Protein AF-A0A424K9J6-F1 (afdb_monomer_lite)

Radius of gyration: 23.33 Å; chains: 1; bounding box: 46×44×60 Å

Structure (mmCIF, N/CA/C/O backbone):
data_AF-A0A424K9J6-F1
#
_entry.id   AF-A0A424K9J6-F1
#
loop_
_atom_site.group_PDB
_atom_site.id
_atom_site.type_symbol
_atom_site.label_atom_id
_atom_site.label_alt_id
_atom_site.label_comp_id
_atom_site.label_asym_id
_atom_site.label_entity_id
_atom_site.label_seq_id
_atom_site.pdbx_PDB_ins_code
_atom_site.Cartn_x
_atom_site.Cartn_y
_atom_site.Cartn_z
_atom_site.occupancy
_atom_site.B_iso_or_equiv
_atom_site.auth_seq_id
_atom_site.auth_comp_id
_atom_site.auth_asym_id
_atom_site.auth_atom_id
_atom_site.pdbx_PDB_model_num
ATOM 1 N N . MET A 1 1 ? -1.180 3.919 1.276 1.00 48.91 1 MET A N 1
ATOM 2 C CA . MET A 1 1 ? -0.208 3.853 0.163 1.00 48.91 1 MET A CA 1
ATOM 3 C C . MET A 1 1 ? 0.896 2.887 0.548 1.00 48.91 1 MET A C 1
ATOM 5 O O . MET A 1 1 ? 1.579 3.132 1.533 1.00 48.91 1 MET A O 1
ATOM 9 N N . THR A 1 2 ? 1.008 1.742 -0.121 1.00 67.62 2 THR A N 1
ATOM 10 C CA . THR A 1 2 ? 2.012 0.726 0.228 1.00 67.62 2 THR A CA 1
ATOM 11 C C . THR A 1 2 ? 3.399 1.196 -0.225 1.00 67.62 2 THR A C 1
ATOM 13 O O . THR A 1 2 ? 3.541 1.526 -1.402 1.00 67.62 2 THR A O 1
ATOM 16 N N . PRO A 1 3 ? 4.430 1.203 0.643 1.00 62.25 3 PRO A N 1
ATOM 17 C CA . PRO A 1 3 ? 5.787 1.658 0.295 1.00 62.25 3 PRO A CA 1
ATOM 18 C C . PRO A 1 3 ? 6.369 0.921 -0.921 1.00 62.25 3 PRO A C 1
ATOM 20 O O . PRO A 1 3 ? 7.159 1.475 -1.675 1.00 62.25 3 PRO A O 1
ATOM 23 N N . PHE A 1 4 ? 5.889 -0.297 -1.166 1.00 62.97 4 PHE A N 1
ATOM 24 C CA . PHE A 1 4 ? 6.189 -1.097 -2.348 1.00 62.97 4 PHE A CA 1
ATOM 25 C C . PHE A 1 4 ? 5.847 -0.387 -3.670 1.00 62.97 4 PHE A C 1
ATOM 27 O O . PHE A 1 4 ? 6.670 -0.344 -4.574 1.00 62.97 4 PHE A O 1
ATOM 34 N N . VAL A 1 5 ? 4.679 0.260 -3.757 1.00 72.56 5 VAL A N 1
ATOM 35 C CA . VAL A 1 5 ? 4.230 0.973 -4.971 1.00 72.56 5 VAL A CA 1
ATOM 36 C C . VAL A 1 5 ? 5.146 2.155 -5.282 1.00 72.56 5 VAL A C 1
ATOM 38 O O . VAL A 1 5 ? 5.441 2.420 -6.443 1.00 72.56 5 VAL A O 1
ATOM 41 N N . VAL A 1 6 ? 5.643 2.830 -4.244 1.00 76.19 6 VAL A N 1
ATOM 42 C CA . VAL A 1 6 ? 6.580 3.952 -4.387 1.00 76.19 6 VAL A CA 1
ATOM 43 C C . VAL A 1 6 ? 7.927 3.469 -4.931 1.00 76.19 6 VAL A C 1
ATOM 45 O O . VAL A 1 6 ? 8.483 4.102 -5.824 1.00 76.19 6 VAL A O 1
ATOM 48 N N . LEU A 1 7 ? 8.428 2.330 -4.443 1.00 76.00 7 LEU A N 1
ATOM 49 C CA . LEU A 1 7 ? 9.689 1.747 -4.911 1.00 76.00 7 LEU A CA 1
ATOM 50 C C . LEU A 1 7 ? 9.608 1.286 -6.372 1.00 76.00 7 LEU A C 1
ATOM 52 O O . LEU A 1 7 ? 10.527 1.562 -7.142 1.00 76.00 7 LEU A O 1
ATOM 56 N N . ILE A 1 8 ? 8.500 0.656 -6.774 1.00 70.62 8 ILE A N 1
ATOM 57 C CA . ILE A 1 8 ? 8.275 0.228 -8.165 1.00 70.62 8 ILE A CA 1
ATOM 58 C C . ILE A 1 8 ? 8.185 1.437 -9.092 1.00 70.62 8 ILE A C 1
ATOM 60 O O . ILE A 1 8 ? 8.836 1.464 -10.132 1.00 70.62 8 ILE A O 1
ATOM 64 N N . ALA A 1 9 ? 7.402 2.453 -8.716 1.00 80.38 9 ALA A N 1
ATOM 65 C CA . ALA A 1 9 ? 7.248 3.660 -9.521 1.00 80.38 9 ALA A CA 1
ATOM 66 C C . ALA A 1 9 ? 8.595 4.367 -9.728 1.00 80.38 9 ALA A C 1
ATOM 68 O O . ALA A 1 9 ? 8.907 4.783 -10.842 1.00 80.38 9 ALA A O 1
ATOM 69 N N . LEU A 1 10 ? 9.419 4.442 -8.677 1.00 81.06 10 LEU A N 1
ATOM 70 C CA . LEU A 1 10 ? 10.761 5.012 -8.753 1.00 81.06 10 LEU A CA 1
ATOM 71 C C . LEU A 1 10 ? 11.673 4.190 -9.678 1.00 81.06 10 LEU A C 1
ATOM 73 O O . LEU A 1 10 ? 12.333 4.761 -10.542 1.00 81.06 10 LEU A O 1
ATOM 77 N N . ALA A 1 11 ? 11.689 2.863 -9.532 1.00 71.62 11 ALA A N 1
ATOM 78 C CA . ALA A 1 11 ? 12.496 1.973 -10.366 1.00 71.62 11 ALA A CA 1
ATOM 79 C C . ALA A 1 11 ? 12.059 1.993 -11.844 1.00 71.62 11 ALA A C 1
ATOM 81 O O . ALA A 1 11 ? 12.894 2.043 -12.744 1.00 71.62 11 ALA A O 1
ATOM 82 N N . GLY A 1 12 ? 10.752 2.013 -12.117 1.00 68.69 12 GLY A N 1
ATOM 83 C CA . GLY A 1 12 ? 10.220 2.138 -13.475 1.00 68.69 12 GLY A CA 1
ATOM 84 C C . GLY A 1 12 ? 10.537 3.497 -14.105 1.00 68.69 12 GLY A C 1
ATOM 85 O O . GLY A 1 12 ? 10.890 3.567 -15.287 1.00 68.69 12 GLY A O 1
ATOM 86 N N . ALA A 1 13 ? 10.471 4.572 -13.313 1.00 79.50 13 ALA A N 1
ATOM 87 C CA . ALA A 1 13 ? 10.818 5.916 -13.760 1.00 79.50 13 ALA A CA 1
ATOM 88 C C . ALA A 1 13 ? 12.307 6.037 -14.100 1.00 79.50 13 ALA A C 1
ATOM 90 O O . ALA A 1 13 ? 12.636 6.576 -15.154 1.00 79.50 13 ALA A O 1
ATOM 91 N N . THR A 1 14 ? 13.209 5.503 -13.269 1.00 75.75 14 THR A N 1
ATOM 92 C CA . THR A 1 14 ? 14.650 5.534 -13.558 1.00 75.75 14 THR A CA 1
ATOM 93 C C . THR A 1 14 ? 14.979 4.727 -14.807 1.00 75.75 14 THR A C 1
ATOM 95 O O . THR A 1 14 ? 15.671 5.240 -15.679 1.00 75.75 14 THR A O 1
ATOM 98 N N . VAL A 1 15 ? 14.430 3.519 -14.963 1.00 68.69 15 VAL A N 1
ATOM 99 C CA . VAL A 1 15 ? 14.654 2.691 -16.161 1.00 68.69 15 VAL A CA 1
ATOM 100 C C . VAL A 1 15 ? 14.141 3.370 -17.435 1.00 68.69 15 VAL A C 1
ATOM 102 O O . VAL A 1 15 ? 14.838 3.361 -18.452 1.00 68.69 15 VAL A O 1
ATOM 105 N N . SER A 1 16 ? 12.962 4.001 -17.377 1.00 66.06 16 SER A N 1
ATOM 106 C CA . SER A 1 16 ? 12.411 4.770 -18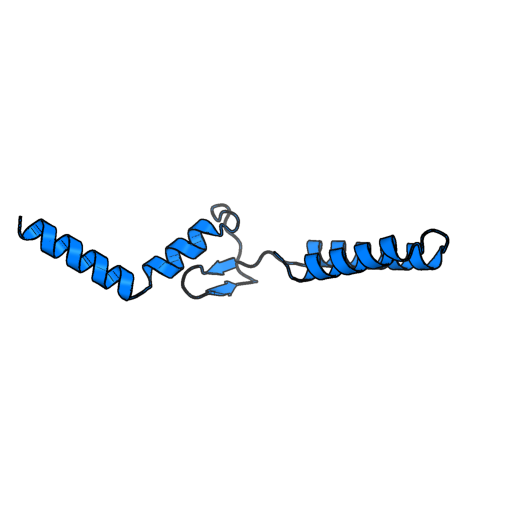.504 1.00 66.06 16 SER A CA 1
ATOM 107 C C . SER A 1 16 ? 13.276 5.987 -18.838 1.00 66.06 16 SER A C 1
ATOM 109 O O . SER A 1 16 ? 13.554 6.245 -20.007 1.00 66.06 16 SER A O 1
ATOM 111 N N . LEU A 1 17 ? 13.740 6.712 -17.815 1.00 73.50 17 LEU A N 1
ATOM 112 C CA . LEU A 1 17 ? 14.571 7.908 -17.965 1.00 73.50 17 LEU A CA 1
ATOM 113 C C . LEU A 1 17 ? 15.968 7.586 -18.514 1.00 73.50 17 LEU A C 1
ATOM 115 O O . LEU A 1 17 ? 16.503 8.340 -19.320 1.00 73.50 17 LEU A O 1
ATOM 119 N N . LEU A 1 18 ? 16.544 6.454 -18.106 1.00 72.50 18 LEU A N 1
ATOM 120 C CA . LEU A 1 18 ? 17.847 5.968 -18.567 1.00 72.50 18 LEU A CA 1
ATOM 121 C C . LEU A 1 18 ? 17.811 5.393 -19.995 1.00 72.50 18 LEU A C 1
ATOM 123 O O . LEU A 1 18 ? 18.857 5.019 -20.517 1.00 72.50 18 LEU A O 1
ATOM 127 N N . GLY A 1 19 ? 16.643 5.333 -20.647 1.00 64.50 19 GLY A N 1
ATOM 128 C CA . GLY A 1 19 ? 16.545 5.009 -22.073 1.00 64.50 19 GLY A CA 1
ATOM 129 C C . GLY A 1 19 ? 17.003 3.593 -22.427 1.00 64.50 19 GLY A C 1
ATOM 130 O O . GLY A 1 19 ? 17.370 3.322 -23.570 1.00 64.50 19 GLY A O 1
ATOM 131 N N . PHE A 1 20 ? 16.964 2.662 -21.473 1.00 60.25 20 PHE A N 1
ATOM 132 C CA . PHE A 1 20 ? 17.407 1.276 -21.651 1.00 60.25 20 PHE A CA 1
ATOM 133 C C . PHE A 1 20 ? 16.406 0.403 -22.449 1.00 60.25 20 PHE A C 1
ATOM 135 O O . PHE A 1 20 ? 16.279 -0.801 -22.235 1.00 60.25 20 PHE A O 1
ATOM 142 N N . VAL A 1 21 ? 15.695 1.007 -23.403 1.00 55.59 21 VAL A N 1
ATOM 143 C CA . VAL A 1 21 ? 14.618 0.395 -24.200 1.00 55.59 21 VAL A CA 1
ATOM 144 C C . VAL A 1 21 ? 15.126 -0.618 -25.235 1.00 55.59 21 VAL A C 1
ATOM 146 O O . VAL A 1 21 ? 14.406 -1.550 -25.575 1.00 55.59 21 VAL A O 1
ATOM 149 N N . ASN A 1 22 ? 16.374 -0.499 -25.696 1.00 62.50 22 ASN A N 1
ATOM 150 C CA . ASN A 1 22 ? 16.920 -1.354 -26.766 1.00 62.50 22 ASN A CA 1
ATOM 151 C C . ASN A 1 22 ? 17.650 -2.610 -26.273 1.00 62.50 22 ASN A C 1
ATOM 153 O O . ASN A 1 22 ? 18.269 -3.326 -27.055 1.00 62.50 22 ASN A O 1
ATOM 157 N N . SER A 1 23 ? 17.604 -2.879 -24.973 1.00 65.00 23 SER A N 1
ATOM 158 C CA . SER A 1 23 ? 18.274 -4.019 -24.369 1.00 65.00 23 SER A CA 1
ATOM 159 C C . SER A 1 23 ? 17.232 -5.040 -23.933 1.00 65.00 23 SER A C 1
ATOM 161 O O . SER A 1 23 ? 16.508 -4.834 -22.956 1.00 65.00 23 SER A O 1
ATOM 163 N N . SER A 1 24 ? 17.188 -6.177 -24.631 1.00 71.50 24 SER A N 1
ATOM 164 C CA . SER A 1 24 ? 16.333 -7.323 -24.285 1.00 71.50 24 SER A CA 1
ATOM 165 C C . SER A 1 24 ? 16.533 -7.783 -22.834 1.00 71.50 24 SER A C 1
ATOM 167 O O . SER A 1 24 ? 15.631 -8.357 -22.229 1.00 71.50 24 SER A O 1
ATOM 169 N N . TRP A 1 25 ? 17.698 -7.482 -22.250 1.00 74.31 25 TRP A N 1
ATOM 170 C CA . TRP A 1 25 ? 18.016 -7.749 -20.852 1.00 74.31 25 TRP A CA 1
ATOM 171 C C . TRP A 1 25 ? 17.225 -6.867 -19.874 1.00 74.31 25 TRP A C 1
ATOM 173 O O . TRP A 1 25 ? 16.703 -7.373 -18.881 1.00 74.31 25 TRP A O 1
ATOM 183 N N . ILE A 1 26 ? 17.082 -5.563 -20.149 1.00 71.31 26 ILE A N 1
ATOM 184 C CA . ILE A 1 26 ? 16.299 -4.660 -19.284 1.00 71.31 26 ILE A CA 1
ATOM 185 C C . ILE A 1 26 ? 14.810 -4.979 -19.372 1.00 71.31 26 ILE A C 1
ATOM 187 O O . ILE A 1 26 ? 14.131 -4.984 -18.347 1.00 71.31 26 ILE A O 1
ATOM 191 N N . LEU A 1 27 ? 14.318 -5.308 -20.566 1.00 72.38 27 LEU A N 1
ATOM 192 C CA . LEU A 1 27 ? 12.958 -5.819 -20.742 1.00 72.38 27 LEU A CA 1
ATOM 193 C C . LEU A 1 27 ? 12.720 -7.068 -19.881 1.00 72.38 27 LEU A C 1
ATOM 195 O O . LEU A 1 27 ? 11.714 -7.140 -19.179 1.00 72.38 27 LEU A O 1
ATOM 199 N N . GLY A 1 28 ? 13.674 -8.004 -19.862 1.00 80.00 28 GLY A N 1
ATOM 200 C CA . GLY A 1 28 ? 13.626 -9.176 -18.987 1.00 80.00 28 GLY A CA 1
ATOM 201 C C . GLY A 1 28 ? 13.544 -8.815 -17.500 1.00 80.00 28 GLY A C 1
ATOM 202 O O . GLY A 1 28 ? 12.684 -9.335 -16.792 1.00 80.00 28 GLY A O 1
ATOM 203 N N . LEU A 1 29 ? 14.379 -7.885 -17.028 1.00 79.94 29 LEU A N 1
ATOM 204 C CA . LEU A 1 29 ? 14.352 -7.429 -15.633 1.00 79.94 29 LEU A CA 1
ATOM 205 C C . LEU A 1 29 ? 13.034 -6.737 -15.259 1.00 79.94 29 LEU A C 1
ATOM 207 O O . LEU A 1 29 ? 12.492 -7.016 -14.192 1.00 79.94 29 LEU A O 1
ATOM 211 N N . LEU A 1 30 ? 12.485 -5.888 -16.133 1.00 75.56 30 LEU A N 1
ATOM 212 C CA . LEU A 1 30 ? 11.188 -5.237 -15.916 1.00 75.56 30 LEU A CA 1
ATOM 213 C C . LEU A 1 30 ? 10.047 -6.251 -15.805 1.00 75.56 30 LEU A C 1
ATOM 215 O O . LEU A 1 30 ? 9.197 -6.122 -14.927 1.00 75.56 30 LEU A O 1
ATOM 219 N N . VAL A 1 31 ? 10.041 -7.279 -16.658 1.00 82.25 31 VAL A N 1
ATOM 220 C CA . VAL A 1 31 ? 9.041 -8.356 -16.597 1.00 82.25 31 VAL A CA 1
ATOM 221 C C . VAL A 1 31 ? 9.159 -9.137 -15.289 1.00 82.25 31 VAL A C 1
ATOM 223 O O . VAL A 1 31 ? 8.144 -9.427 -14.663 1.00 82.25 31 VAL A O 1
ATOM 226 N N . VAL A 1 32 ? 10.379 -9.441 -14.836 1.00 84.00 32 VAL A N 1
ATOM 227 C CA . VAL A 1 32 ? 10.597 -10.116 -13.547 1.00 84.00 32 VAL A CA 1
ATOM 228 C C . VAL A 1 32 ? 10.074 -9.270 -12.385 1.00 84.00 32 VAL A C 1
ATOM 230 O O . VAL A 1 32 ? 9.365 -9.800 -11.532 1.00 84.00 32 VAL A O 1
ATOM 233 N N . VAL A 1 33 ? 10.361 -7.965 -12.365 1.00 81.88 33 VAL A N 1
ATOM 234 C CA . VAL A 1 33 ? 9.839 -7.045 -11.339 1.00 81.88 33 VAL A CA 1
ATOM 235 C C . VAL A 1 33 ? 8.310 -7.013 -11.363 1.00 81.88 33 VAL A C 1
ATOM 237 O O . VAL A 1 33 ? 7.689 -7.205 -10.324 1.00 81.88 33 VAL A O 1
ATOM 240 N N . LEU A 1 34 ? 7.697 -6.899 -12.544 1.00 79.19 34 LEU A N 1
ATOM 241 C CA . LEU A 1 34 ? 6.240 -6.918 -12.689 1.00 79.19 34 LEU A CA 1
ATOM 242 C C . LEU A 1 34 ? 5.619 -8.219 -12.155 1.00 79.19 34 LEU A C 1
ATOM 244 O O . LEU A 1 34 ? 4.589 -8.187 -11.483 1.00 79.19 34 LEU A O 1
ATOM 248 N N . ILE A 1 35 ? 6.238 -9.369 -12.433 1.00 80.38 35 ILE A N 1
ATOM 249 C CA . ILE A 1 35 ? 5.783 -10.663 -11.904 1.00 80.38 35 ILE A CA 1
ATOM 250 C C . ILE A 1 35 ? 5.882 -10.682 -10.377 1.00 80.38 35 ILE A C 1
ATOM 252 O O . ILE A 1 35 ? 4.959 -11.158 -9.716 1.00 80.38 35 ILE A O 1
ATOM 256 N N . ILE A 1 36 ? 6.971 -10.155 -9.810 1.00 82.69 36 ILE A N 1
ATOM 257 C CA . ILE A 1 36 ? 7.137 -10.035 -8.358 1.00 82.69 36 ILE A CA 1
ATOM 258 C C . ILE A 1 36 ? 6.039 -9.144 -7.773 1.00 82.69 36 ILE A C 1
ATOM 260 O O . ILE A 1 36 ? 5.440 -9.523 -6.771 1.00 82.69 36 ILE A O 1
ATOM 264 N N . ASP A 1 37 ? 5.714 -8.022 -8.412 1.00 74.69 37 ASP A N 1
ATOM 265 C CA . ASP A 1 37 ? 4.679 -7.097 -7.943 1.00 74.69 37 ASP A CA 1
ATOM 266 C C . ASP A 1 37 ? 3.291 -7.730 -7.951 1.00 74.69 37 ASP A C 1
ATOM 268 O O . ASP A 1 37 ? 2.560 -7.650 -6.961 1.00 74.69 37 ASP A O 1
ATOM 272 N N . ILE A 1 38 ? 2.942 -8.427 -9.037 1.00 74.44 38 ILE A N 1
ATOM 273 C CA . ILE A 1 38 ? 1.702 -9.207 -9.124 1.00 74.44 38 ILE A CA 1
ATOM 274 C C . ILE A 1 38 ? 1.694 -10.289 -8.043 1.00 74.44 38 ILE A C 1
ATOM 276 O O . ILE A 1 38 ? 0.687 -10.470 -7.361 1.00 74.44 38 ILE A O 1
ATOM 280 N N . GLY A 1 39 ? 2.821 -10.973 -7.841 1.00 77.62 39 GLY A N 1
ATOM 281 C CA . GLY A 1 39 ? 2.991 -11.947 -6.772 1.00 77.62 39 GLY A CA 1
ATOM 282 C C . GLY A 1 39 ? 2.698 -11.328 -5.409 1.00 77.62 39 GLY A C 1
ATOM 283 O O . GLY A 1 39 ? 1.830 -11.811 -4.689 1.00 77.62 39 GLY A O 1
ATOM 284 N N . VAL A 1 40 ? 3.346 -10.218 -5.066 1.00 79.81 40 VAL A N 1
ATOM 285 C CA . VAL A 1 40 ? 3.118 -9.509 -3.803 1.00 79.81 40 VAL A CA 1
ATOM 286 C C . VAL A 1 40 ? 1.657 -9.093 -3.663 1.00 79.81 40 VAL A C 1
ATOM 288 O O . VAL A 1 40 ? 1.097 -9.293 -2.593 1.00 79.81 40 VAL A O 1
ATOM 291 N N . LEU A 1 41 ? 1.010 -8.585 -4.714 1.00 70.44 41 LEU A N 1
ATOM 292 C CA . LEU A 1 41 ? -0.407 -8.205 -4.675 1.00 70.44 41 LEU A CA 1
ATOM 293 C C . LEU A 1 41 ? -1.331 -9.401 -4.417 1.00 70.44 41 LEU A C 1
ATOM 295 O O . LEU A 1 41 ? -2.271 -9.290 -3.634 1.00 70.44 41 LEU A O 1
ATOM 299 N N . VAL A 1 42 ? -1.053 -10.549 -5.035 1.00 71.44 42 VAL A N 1
ATOM 300 C CA . VAL A 1 42 ? -1.847 -11.774 -4.863 1.00 71.44 42 VAL A CA 1
ATOM 301 C C . VAL A 1 42 ? -1.580 -12.431 -3.502 1.00 71.44 42 VAL A C 1
ATOM 303 O O . VAL A 1 42 ? -2.497 -12.963 -2.877 1.00 71.44 42 VAL A O 1
ATOM 306 N N . PHE A 1 43 ? -0.342 -12.376 -3.007 1.00 72.50 43 PHE A N 1
ATOM 307 C CA . PHE A 1 43 ? 0.057 -12.958 -1.722 1.00 72.50 43 PHE A CA 1
ATOM 308 C C . PHE A 1 43 ? -0.156 -12.024 -0.525 1.00 72.50 43 PHE A C 1
ATOM 310 O O . PHE A 1 43 ? -0.158 -12.494 0.619 1.00 72.50 43 PHE A O 1
ATOM 317 N N . ALA A 1 44 ? -0.361 -10.724 -0.750 1.00 67.88 44 ALA A N 1
ATOM 318 C CA . ALA A 1 44 ? -0.714 -9.754 0.277 1.00 67.88 44 ALA A CA 1
ATOM 319 C C . ALA A 1 44 ? -2.129 -10.043 0.790 1.00 67.88 44 ALA A C 1
ATOM 321 O O . ALA A 1 44 ? -3.116 -9.432 0.389 1.00 67.88 44 ALA A O 1
ATOM 322 N N . LYS A 1 45 ? -2.219 -11.000 1.716 1.00 61.56 45 LYS A N 1
ATOM 323 C CA . LYS A 1 45 ? -3.448 -11.321 2.437 1.00 61.56 45 LYS A CA 1
ATOM 324 C C . LYS A 1 45 ? -4.007 -10.058 3.083 1.00 61.56 45 LYS A C 1
ATOM 326 O O . LYS A 1 45 ? -3.301 -9.364 3.820 1.00 61.56 45 LYS A O 1
ATOM 331 N N . THR A 1 46 ? -5.286 -9.804 2.837 1.00 66.00 46 THR A N 1
ATOM 332 C CA . THR A 1 46 ? -6.076 -8.758 3.484 1.00 66.00 46 THR A CA 1
ATOM 333 C C . THR A 1 46 ? -6.000 -8.947 4.997 1.00 66.00 46 THR A C 1
ATOM 335 O O . THR A 1 46 ? -6.445 -9.965 5.525 1.00 66.00 46 THR A O 1
ATOM 338 N N . ARG A 1 47 ? -5.393 -7.986 5.703 1.00 70.19 47 ARG A N 1
ATOM 339 C CA . ARG A 1 47 ? -5.310 -7.991 7.170 1.00 70.19 47 ARG A CA 1
ATOM 340 C C . ARG A 1 47 ? -6.364 -7.053 7.735 1.00 70.19 47 ARG A C 1
ATOM 342 O O . ARG A 1 47 ? -6.545 -5.948 7.230 1.00 70.19 47 ARG A O 1
ATOM 349 N N . LEU A 1 48 ? -7.036 -7.489 8.790 1.00 72.12 48 LEU A N 1
ATOM 350 C CA . LEU A 1 48 ? -7.947 -6.652 9.563 1.00 72.12 48 LEU A CA 1
ATOM 351 C C . LEU A 1 48 ? -7.110 -5.812 10.527 1.00 72.12 48 LEU A C 1
ATOM 353 O O . LEU A 1 48 ? -6.290 -6.361 11.258 1.00 72.12 48 LEU A O 1
ATOM 357 N N . VAL A 1 49 ? -7.303 -4.496 10.533 1.00 75.81 49 VAL A N 1
ATOM 358 C CA . VAL A 1 49 ? -6.649 -3.594 11.490 1.00 75.81 49 VAL A CA 1
ATOM 359 C C . VAL A 1 49 ? -7.722 -2.981 12.377 1.00 75.81 49 VAL A C 1
ATOM 3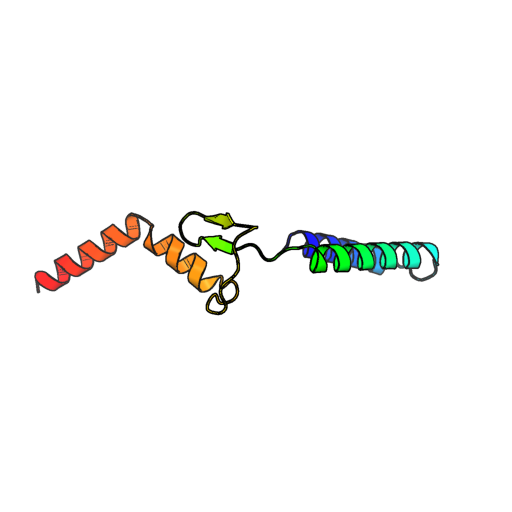61 O O . VAL A 1 49 ? -8.729 -2.483 11.875 1.00 75.81 49 VAL A O 1
ATOM 364 N N . CYS A 1 50 ? -7.532 -3.027 13.693 1.00 77.06 50 CYS A N 1
ATOM 365 C CA . CYS A 1 50 ? -8.401 -2.321 14.624 1.00 77.06 50 CYS A CA 1
ATOM 366 C C . CYS A 1 50 ? -8.102 -0.818 14.572 1.00 77.06 50 CYS A C 1
ATOM 368 O O . CYS A 1 50 ? -6.977 -0.411 14.854 1.00 77.06 50 CYS A O 1
ATOM 370 N N . TYR A 1 51 ? -9.104 0.011 14.264 1.00 75.19 51 TYR A N 1
ATOM 371 C CA . TYR A 1 51 ? -8.943 1.472 14.200 1.00 75.19 51 TYR A CA 1
ATOM 372 C C . TYR A 1 51 ? -8.573 2.112 15.540 1.00 75.19 51 TYR A C 1
ATOM 374 O O . TYR A 1 51 ? -7.937 3.156 15.560 1.00 75.19 51 TYR A O 1
ATOM 382 N N . ARG A 1 52 ? -8.957 1.476 16.652 1.00 69.12 52 ARG A N 1
ATOM 383 C CA . ARG A 1 52 ? -8.764 2.015 17.998 1.00 69.12 52 ARG A CA 1
ATOM 384 C C . ARG A 1 52 ? -7.355 1.779 18.534 1.00 69.12 52 ARG A C 1
ATOM 386 O O . ARG A 1 52 ? -6.657 2.707 18.907 1.00 69.12 52 ARG A O 1
ATOM 393 N N . CYS A 1 53 ? -6.932 0.519 18.579 1.00 75.56 53 CYS A N 1
ATOM 394 C CA . CYS A 1 53 ? -5.652 0.136 19.180 1.00 75.56 53 CYS A CA 1
ATOM 395 C C . CYS A 1 53 ? -4.555 -0.183 18.156 1.00 75.56 53 CYS A C 1
ATOM 397 O O . CYS A 1 53 ? -3.434 -0.497 18.548 1.00 75.56 53 CYS A O 1
ATOM 399 N N . GLY A 1 54 ? -4.861 -0.157 16.856 1.00 73.56 54 GLY A N 1
ATOM 400 C CA . GLY A 1 54 ? -3.897 -0.448 15.793 1.00 73.56 54 GLY A CA 1
ATOM 401 C C . GLY A 1 54 ? -3.494 -1.922 15.677 1.00 73.56 54 GLY A C 1
ATOM 402 O O . GLY A 1 54 ? -2.587 -2.247 14.913 1.00 73.56 54 GLY A O 1
ATOM 403 N N . SER A 1 55 ? -4.141 -2.835 16.410 1.00 77.94 55 S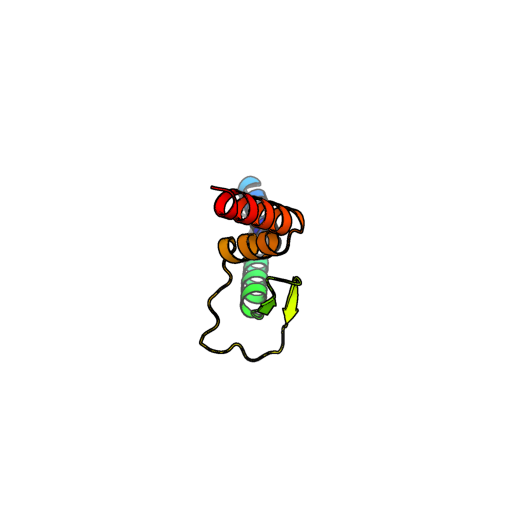ER A N 1
ATOM 404 C CA . SER A 1 55 ? -3.822 -4.262 16.339 1.00 77.94 55 SER A CA 1
ATOM 405 C C . SER A 1 55 ? -4.143 -4.841 14.957 1.00 77.94 55 SER A C 1
ATOM 407 O O . SER A 1 55 ? -5.183 -4.549 14.365 1.00 77.94 55 SER A O 1
ATOM 409 N N . VAL A 1 56 ? -3.235 -5.675 14.440 1.00 78.56 56 VAL A N 1
ATOM 410 C CA . VAL A 1 56 ? -3.331 -6.277 13.103 1.00 78.56 56 VAL A CA 1
ATOM 411 C C . VAL A 1 56 ? -3.645 -7.766 13.226 1.00 78.56 56 VAL A C 1
ATOM 413 O O . VAL A 1 56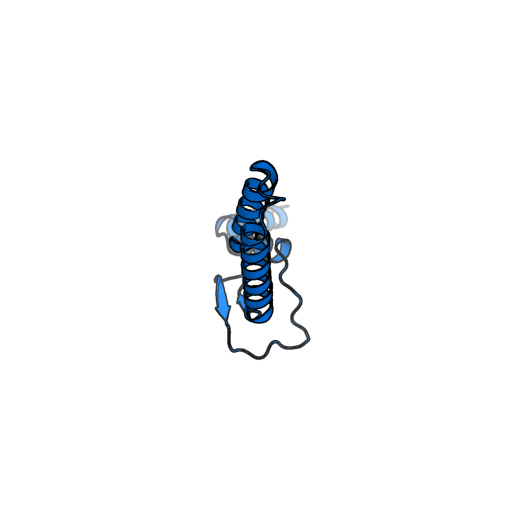 ? -2.870 -8.534 13.794 1.00 78.56 56 VAL A O 1
ATOM 416 N N . TYR A 1 57 ? -4.753 -8.192 12.630 1.00 74.69 57 TYR A N 1
ATOM 417 C CA . TYR A 1 57 ? -5.233 -9.567 12.623 1.00 74.69 57 TYR A CA 1
ATOM 418 C C . TYR A 1 57 ? -5.166 -10.150 11.207 1.00 74.69 57 TYR A C 1
ATOM 420 O O . TYR A 1 57 ? -5.825 -9.672 10.284 1.00 74.69 57 TYR A O 1
ATOM 428 N N . GLY A 1 58 ? -4.351 -11.192 11.025 1.00 69.31 58 GLY A N 1
ATOM 429 C CA . GLY A 1 58 ? -4.110 -11.811 9.712 1.00 69.31 58 GLY A CA 1
ATOM 430 C C . GLY A 1 58 ? -4.814 -13.147 9.462 1.00 69.31 58 GLY A C 1
ATOM 431 O O . GLY A 1 58 ? -4.727 -13.661 8.354 1.00 69.31 58 GLY A O 1
ATOM 432 N N . ASN A 1 59 ? -5.462 -13.733 10.474 1.00 66.44 59 ASN A N 1
ATOM 433 C CA . ASN A 1 59 ? -5.979 -15.109 10.415 1.00 66.44 59 ASN A CA 1
ATOM 434 C C . ASN A 1 59 ? -7.439 -15.229 10.881 1.00 66.44 59 ASN A C 1
ATOM 436 O O . ASN A 1 59 ? -7.899 -16.315 11.218 1.00 66.44 59 ASN A O 1
ATOM 440 N N . LEU A 1 60 ? -8.156 -14.103 10.946 1.00 68.19 60 LEU A N 1
ATOM 441 C CA . LEU A 1 60 ? -9.571 -14.098 11.296 1.00 68.19 60 LEU A CA 1
ATOM 442 C C . LEU A 1 60 ? -10.421 -14.155 10.019 1.00 68.19 60 LEU A C 1
ATOM 444 O O . LEU A 1 60 ? -10.106 -13.453 9.054 1.00 68.19 60 LEU A O 1
ATOM 448 N N . PRO A 1 61 ? -11.499 -14.960 9.997 1.00 64.69 61 PRO A N 1
ATOM 449 C CA . PRO A 1 61 ? -12.440 -14.959 8.889 1.00 64.69 61 PRO A CA 1
ATOM 450 C C . PRO A 1 61 ? -13.073 -13.569 8.764 1.00 64.69 61 PRO A C 1
ATOM 452 O O . PRO A 1 61 ? -13.742 -13.087 9.678 1.00 64.69 61 PRO A O 1
ATOM 455 N N . ILE A 1 62 ? -12.837 -12.908 7.629 1.00 66.38 62 ILE A N 1
ATOM 456 C CA . ILE A 1 62 ? -13.415 -11.595 7.333 1.00 66.38 62 ILE A CA 1
ATOM 457 C C . ILE A 1 62 ? -14.908 -11.795 7.081 1.00 66.38 62 ILE A C 1
ATOM 459 O O . ILE A 1 62 ? -15.319 -12.346 6.058 1.00 66.38 62 ILE A O 1
ATOM 463 N N . ALA A 1 63 ? -15.732 -11.367 8.033 1.00 71.31 63 ALA A N 1
ATOM 464 C CA . ALA A 1 63 ? -17.173 -11.411 7.874 1.00 71.31 63 ALA A CA 1
ATOM 46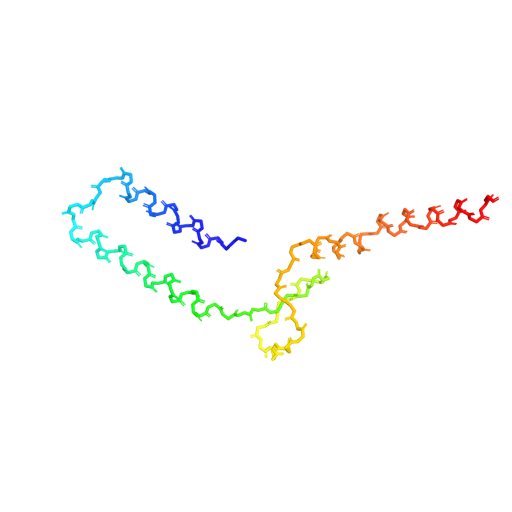5 C C . ALA A 1 63 ? -17.635 -10.432 6.781 1.00 71.31 63 ALA A C 1
ATOM 467 O O . ALA A 1 63 ? -17.089 -9.341 6.626 1.00 71.31 63 ALA A O 1
ATOM 468 N N . ARG A 1 64 ? -18.683 -10.807 6.036 1.00 70.75 64 ARG A N 1
ATOM 469 C CA . ARG A 1 64 ? -19.153 -10.098 4.826 1.00 70.75 64 ARG A CA 1
ATOM 470 C C . ARG A 1 64 ? -19.658 -8.666 5.078 1.00 70.75 64 ARG A C 1
ATOM 472 O O . ARG A 1 64 ? -19.856 -7.916 4.131 1.00 70.75 64 ARG A O 1
ATOM 479 N N . TYR A 1 65 ? -19.887 -8.302 6.338 1.00 76.00 65 TYR A N 1
ATOM 480 C CA . TYR A 1 65 ? -20.295 -6.959 6.753 1.00 76.00 65 TYR A CA 1
ATOM 481 C C . TYR A 1 65 ? -19.111 -6.015 7.021 1.00 76.00 65 TYR A C 1
ATOM 483 O O . TYR A 1 65 ? -19.327 -4.816 7.195 1.00 76.00 65 TYR A O 1
ATOM 491 N N . HIS A 1 66 ? -17.867 -6.509 7.052 1.00 68.88 66 HIS A N 1
ATOM 492 C CA . HIS A 1 66 ? -16.703 -5.632 7.136 1.00 68.88 66 HIS A CA 1
ATOM 493 C C . HIS A 1 66 ? -16.477 -4.936 5.795 1.00 68.88 66 HIS A C 1
ATOM 495 O O . HIS A 1 66 ? -16.229 -5.571 4.771 1.00 68.88 66 HIS A O 1
ATOM 501 N N . ARG A 1 67 ? -16.584 -3.605 5.812 1.00 69.00 67 ARG A N 1
ATOM 502 C CA . ARG A 1 67 ? -16.243 -2.758 4.669 1.00 69.00 67 ARG A CA 1
ATOM 503 C C . ARG A 1 67 ? -14.727 -2.645 4.526 1.00 69.00 67 ARG A C 1
ATOM 505 O O . ARG A 1 67 ? -13.986 -2.878 5.480 1.00 69.00 67 ARG A O 1
ATOM 512 N N . GLY A 1 68 ? -14.289 -2.294 3.317 1.00 72.25 68 GLY A N 1
ATOM 513 C CA . GLY A 1 68 ? -12.891 -1.973 3.047 1.00 72.25 68 GLY A CA 1
ATOM 514 C C . GLY A 1 68 ? -12.370 -0.870 3.971 1.00 72.25 68 GLY A C 1
ATOM 515 O O . GLY A 1 68 ? -13.142 -0.145 4.598 1.00 72.25 68 GLY A O 1
ATOM 516 N N . TRP A 1 69 ? -11.048 -0.773 4.063 1.00 75.50 69 TRP A N 1
ATOM 517 C CA . TRP A 1 69 ? -10.388 0.234 4.887 1.00 75.50 69 TRP A CA 1
ATOM 518 C C . TRP A 1 69 ? -10.791 1.656 4.466 1.00 75.50 69 TRP A C 1
ATOM 520 O O . TRP A 1 69 ? -10.762 1.976 3.277 1.00 75.50 69 TRP A O 1
ATOM 530 N N . ASP A 1 70 ? -11.140 2.495 5.444 1.00 79.38 70 ASP A N 1
ATOM 531 C CA . ASP A 1 70 ? -11.525 3.894 5.250 1.00 79.38 70 ASP A CA 1
ATOM 532 C C . ASP A 1 70 ? -10.675 4.790 6.158 1.00 79.38 70 ASP A C 1
ATOM 534 O O . ASP A 1 70 ? -10.773 4.742 7.388 1.00 79.38 70 ASP A O 1
ATOM 538 N N . GLN A 1 71 ? -9.828 5.611 5.533 1.00 79.19 71 GLN A N 1
ATOM 539 C CA . GLN A 1 71 ? -8.931 6.528 6.233 1.00 79.19 71 GLN A CA 1
ATOM 540 C C . GLN A 1 71 ? -9.694 7.547 7.086 1.00 79.19 71 GLN A C 1
ATOM 542 O O . GLN A 1 71 ? -9.266 7.861 8.193 1.00 79.19 71 GLN A O 1
ATOM 547 N N . SER A 1 72 ? -10.836 8.037 6.596 1.00 80.69 72 SER A N 1
ATOM 548 C CA . SER A 1 72 ? -11.615 9.065 7.289 1.00 80.69 72 SER A CA 1
ATOM 549 C C . SER A 1 72 ? -12.224 8.541 8.590 1.00 80.69 72 SER A C 1
ATOM 551 O O . SER A 1 72 ? -12.334 9.272 9.574 1.00 80.69 72 SER A O 1
ATOM 553 N N . ILE A 1 73 ? -12.581 7.254 8.614 1.00 79.75 73 ILE A N 1
ATOM 554 C CA . ILE A 1 73 ? -13.074 6.576 9.814 1.00 79.75 73 ILE A CA 1
ATOM 555 C C . ILE A 1 73 ? -11.926 6.324 10.793 1.00 79.75 73 ILE A C 1
ATOM 557 O O . ILE A 1 73 ? -12.100 6.549 11.989 1.00 79.75 73 ILE A O 1
ATOM 561 N N . ALA A 1 74 ? -10.757 5.908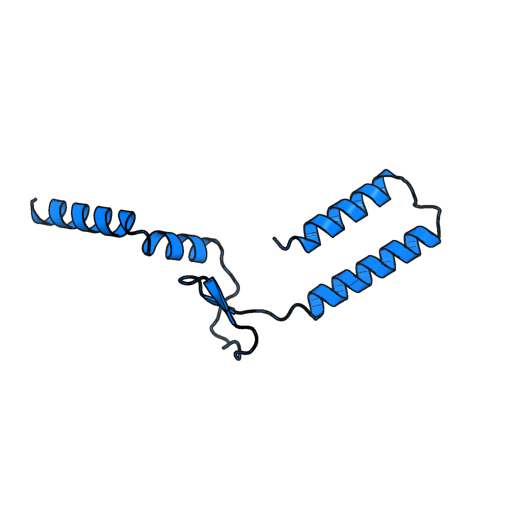 10.297 1.00 79.56 74 ALA A N 1
ATOM 562 C CA . ALA A 1 74 ? -9.575 5.707 11.134 1.00 79.56 74 ALA A CA 1
ATOM 563 C C . ALA A 1 74 ? -9.209 6.977 11.915 1.00 79.56 74 ALA A C 1
ATOM 565 O O . ALA A 1 74 ? -9.004 6.920 13.124 1.00 79.56 74 ALA A O 1
ATOM 566 N N . GLU A 1 75 ? -9.191 8.116 11.223 1.00 79.12 75 GLU A N 1
ATOM 567 C CA . GLU A 1 75 ? -8.781 9.403 11.783 1.00 79.12 75 GLU A CA 1
ATOM 568 C C . GLU A 1 75 ? -9.818 9.989 12.755 1.00 79.12 75 GLU A C 1
ATOM 570 O O . GLU A 1 75 ? -9.459 10.608 13.755 1.00 79.12 75 GLU A O 1
ATOM 575 N N . ARG A 1 76 ? -11.118 9.733 12.532 1.00 77.75 76 ARG A N 1
ATOM 576 C CA . ARG A 1 76 ? -12.154 10.064 13.528 1.00 77.75 76 ARG A CA 1
ATOM 577 C C . ARG A 1 76 ? -11.988 9.264 14.811 1.00 77.75 76 ARG A C 1
ATOM 579 O O . ARG A 1 76 ? -12.040 9.845 15.885 1.00 77.75 76 ARG A O 1
ATOM 586 N N . ILE A 1 77 ? -11.802 7.948 14.706 1.00 79.19 77 ILE A N 1
ATOM 587 C CA . ILE A 1 77 ? -11.715 7.071 15.883 1.00 79.19 77 ILE A CA 1
ATOM 588 C C . ILE A 1 77 ? -10.469 7.402 16.711 1.00 79.19 77 ILE A C 1
ATOM 590 O O . ILE A 1 77 ? -10.555 7.427 17.934 1.00 79.19 77 ILE A O 1
ATOM 594 N N . SER A 1 78 ? -9.337 7.713 16.070 1.00 76.00 78 SER A N 1
ATOM 595 C CA . SER A 1 78 ? -8.129 8.124 16.793 1.00 76.00 78 SER A CA 1
ATOM 596 C C . SER A 1 78 ? -8.291 9.448 17.541 1.00 76.00 78 SER A C 1
ATOM 598 O O . SER A 1 78 ? -7.701 9.604 18.605 1.00 76.00 78 SER A O 1
ATOM 600 N N . ASN A 1 79 ? -9.077 10.386 17.004 1.00 70.25 79 ASN A N 1
ATOM 601 C CA . ASN A 1 79 ? -9.337 11.671 17.660 1.00 70.25 79 ASN A CA 1
ATOM 602 C C . ASN A 1 79 ? -10.380 11.551 18.781 1.00 70.25 79 ASN A C 1
ATOM 604 O O . ASN A 1 79 ? -10.251 12.213 19.803 1.00 70.25 79 ASN A O 1
ATOM 608 N N . GLU A 1 80 ? -11.371 10.665 18.640 1.00 68.69 80 GLU A N 1
ATOM 609 C CA . GLU A 1 80 ? -12.404 10.443 19.664 1.00 68.69 80 GLU A CA 1
ATOM 610 C C . GLU A 1 80 ? -11.824 9.869 20.977 1.00 68.69 80 GLU A C 1
ATOM 612 O O . GLU A 1 80 ? -12.367 10.114 22.053 1.00 68.69 80 GLU A O 1
ATOM 617 N N . ASP A 1 81 ? -10.713 9.125 20.901 1.00 65.06 81 ASP A N 1
ATOM 618 C CA . ASP A 1 81 ? -9.967 8.627 22.065 1.00 65.06 81 ASP A CA 1
ATOM 619 C C . ASP A 1 81 ? -8.899 9.634 22.581 1.00 65.06 81 ASP A C 1
ATOM 621 O O . ASP A 1 81 ? -8.198 9.319 23.547 1.00 65.06 81 ASP A O 1
ATOM 625 N N . ASP A 1 82 ? -8.763 10.842 21.999 1.00 68.06 82 ASP A N 1
ATOM 626 C CA . ASP A 1 82 ? -7.877 11.892 22.535 1.00 68.06 82 ASP A CA 1
ATOM 627 C C . ASP A 1 82 ? -8.491 12.478 23.827 1.00 68.06 82 ASP A C 1
ATOM 629 O O . ASP A 1 82 ? -9.587 13.054 23.797 1.00 68.06 82 ASP A O 1
ATOM 633 N N . PRO A 1 83 ? -7.793 12.399 24.979 1.00 66.44 83 PRO A N 1
ATOM 634 C CA . PRO A 1 83 ? -8.253 12.981 26.241 1.00 66.44 83 PRO A CA 1
ATOM 635 C C . PRO A 1 83 ? -8.665 14.459 26.142 1.00 66.44 83 PRO A C 1
ATOM 637 O O . PRO A 1 83 ? -9.505 14.923 26.917 1.00 66.44 83 PRO A O 1
ATOM 640 N N . LYS A 1 84 ? -8.093 15.210 25.192 1.00 70.50 84 LYS A N 1
ATOM 641 C CA . LYS A 1 84 ? -8.423 16.622 24.956 1.00 70.50 84 LYS A CA 1
ATOM 642 C C . LYS A 1 84 ? -9.817 16.812 24.362 1.00 70.50 84 LYS A C 1
ATOM 644 O O . LYS A 1 84 ? -10.502 17.766 24.732 1.00 70.50 84 LYS A O 1
ATOM 649 N N . ASP A 1 85 ? -10.252 15.909 23.488 1.00 70.81 85 ASP A N 1
ATOM 650 C CA . ASP A 1 85 ? -11.577 15.976 22.865 1.00 70.81 85 ASP A CA 1
ATOM 651 C C . ASP A 1 85 ? -12.675 15.593 23.868 1.00 70.81 85 ASP A C 1
ATOM 653 O O . ASP A 1 85 ? -13.737 16.223 23.921 1.00 70.81 85 ASP A O 1
ATOM 657 N N . ALA A 1 86 ? -12.384 14.637 24.758 1.00 71.38 86 ALA A N 1
ATOM 658 C CA . ALA A 1 86 ? -13.257 14.295 25.879 1.00 71.38 86 ALA A CA 1
ATOM 659 C C . ALA A 1 86 ? -13.454 15.481 26.846 1.00 71.38 86 ALA A C 1
ATOM 661 O O . ALA A 1 86 ? -14.582 15.759 27.256 1.00 71.38 86 ALA A O 1
ATOM 662 N N . SER A 1 87 ? -12.383 16.219 27.164 1.00 76.25 87 SER A N 1
ATOM 663 C CA . SER A 1 87 ? -12.449 17.419 28.013 1.00 76.25 87 SER A CA 1
ATOM 664 C C . SER A 1 87 ? -13.286 18.533 27.374 1.00 76.25 87 SER A C 1
ATOM 666 O O . SER A 1 87 ? -14.196 19.062 28.011 1.00 76.25 87 SER A O 1
ATOM 668 N N . ASN A 1 88 ? -13.048 18.835 26.093 1.00 77.88 88 ASN A N 1
ATOM 669 C CA . ASN A 1 88 ? -13.799 19.857 25.354 1.00 77.88 88 ASN A CA 1
ATOM 670 C C . ASN A 1 88 ? -15.301 19.533 25.253 1.00 77.88 88 ASN A C 1
ATOM 672 O O . ASN A 1 88 ? -16.148 20.428 25.331 1.00 77.88 88 ASN A O 1
ATOM 676 N N . ARG A 1 89 ? -15.656 18.250 25.084 1.00 75.31 89 ARG A N 1
ATOM 677 C CA . ARG A 1 89 ? -17.059 17.803 25.041 1.00 75.31 89 ARG A CA 1
ATOM 678 C C . ARG A 1 89 ? -17.766 18.037 26.380 1.00 75.31 89 ARG A C 1
ATOM 680 O O . ARG A 1 89 ? -18.907 18.498 26.390 1.00 75.31 89 ARG A O 1
ATOM 687 N N . LEU A 1 90 ? -17.084 17.756 27.490 1.00 80.44 90 LEU A N 1
ATOM 688 C CA . LEU A 1 90 ? -17.611 17.975 28.840 1.00 80.44 90 LEU A CA 1
ATOM 689 C C . LEU A 1 90 ? -17.787 19.467 29.152 1.00 80.44 90 LEU A C 1
ATOM 691 O O . LEU A 1 90 ? -18.799 19.854 29.734 1.00 80.44 90 LEU A O 1
ATOM 695 N N . GLU A 1 91 ? -16.850 20.317 28.726 1.00 81.25 91 GLU A N 1
ATOM 696 C CA . GLU A 1 91 ? -16.970 21.770 28.893 1.00 81.25 91 GLU A CA 1
ATOM 697 C C . GLU A 1 91 ? -18.171 22.347 28.132 1.00 81.25 91 GLU A C 1
ATOM 699 O O . GLU A 1 91 ? -18.924 23.144 28.698 1.00 81.25 91 GLU A O 1
ATOM 704 N N . ARG A 1 92 ? -18.425 21.893 26.893 1.00 82.81 92 ARG A N 1
ATOM 705 C CA . ARG A 1 92 ? -19.628 22.294 26.141 1.00 82.81 92 ARG A CA 1
ATOM 706 C C . ARG A 1 92 ? -20.916 21.896 26.853 1.00 82.81 92 ARG A C 1
ATOM 708 O O . ARG A 1 92 ? -21.771 22.755 27.056 1.00 82.81 92 ARG A O 1
ATOM 715 N N . GLN A 1 93 ? -21.028 20.643 27.295 1.00 84.00 93 GLN A N 1
ATOM 716 C CA . GLN A 1 93 ? -22.221 20.173 28.009 1.00 84.00 93 GLN A CA 1
ATOM 717 C C . GLN A 1 93 ? -22.466 20.954 29.307 1.00 84.00 93 GLN A C 1
ATOM 719 O O . GLN A 1 93 ? -23.606 21.285 29.633 1.00 84.00 93 GLN A O 1
ATOM 724 N N . ASN A 1 94 ? -21.400 21.296 30.035 1.00 84.31 94 ASN A N 1
ATOM 725 C CA . ASN A 1 94 ? -21.509 22.105 31.246 1.00 84.31 94 ASN A CA 1
ATOM 726 C C . ASN A 1 94 ? -22.004 23.529 30.931 1.00 84.31 94 ASN A C 1
ATOM 728 O O . ASN A 1 94 ? -22.844 24.063 31.654 1.00 84.31 94 ASN A O 1
ATOM 732 N N . SER A 1 95 ? -21.537 24.123 29.826 1.00 85.94 95 SER A N 1
ATOM 733 C CA . SER A 1 95 ? -21.975 25.454 29.388 1.00 85.94 95 SER A CA 1
ATOM 734 C C . SER A 1 95 ? -23.440 25.498 28.938 1.00 85.94 95 SER A C 1
ATOM 736 O O . SER A 1 95 ? -24.135 26.465 29.247 1.00 85.94 95 SER A O 1
ATOM 738 N N . GLU A 1 96 ? -23.933 24.436 28.293 1.00 85.19 96 GLU A N 1
ATOM 739 C CA . GLU A 1 96 ? -25.337 24.323 27.880 1.00 85.19 96 GLU A CA 1
ATOM 740 C C . GLU A 1 96 ? -26.276 24.112 29.071 1.00 85.19 96 GLU A C 1
ATOM 742 O O . GLU A 1 96 ? -27.373 24.653 29.064 1.00 85.19 96 GLU A O 1
ATOM 747 N N . SER A 1 97 ? -25.860 23.399 30.127 1.00 81.56 97 SER A N 1
ATOM 748 C CA . SER A 1 97 ? -26.715 23.227 31.319 1.00 81.56 97 SER A CA 1
ATOM 749 C C . SER A 1 97 ? -26.820 24.477 32.202 1.00 81.56 97 SER A C 1
ATOM 751 O O . SER A 1 97 ? -27.659 24.538 33.100 1.00 81.56 97 SER A O 1
ATOM 753 N N . ARG A 1 98 ? -25.930 25.454 31.985 1.00 75.94 98 ARG A N 1
ATOM 754 C CA . ARG A 1 98 ? -25.864 26.712 32.741 1.00 75.94 98 ARG A CA 1
ATOM 755 C C . ARG A 1 98 ? -26.631 27.864 32.093 1.00 75.94 98 ARG A C 1
ATOM 757 O O . ARG A 1 98 ? -26.711 28.923 32.715 1.00 75.94 98 ARG A O 1
ATOM 764 N N . SER A 1 99 ? -27.126 27.671 30.872 1.00 67.69 99 SER A N 1
ATOM 765 C CA . SER A 1 99 ? -28.010 28.610 30.167 1.00 67.69 99 SER A CA 1
ATOM 766 C C . SER A 1 99 ? -29.466 28.207 30.356 1.00 67.69 99 SER A C 1
ATOM 768 O O . SER A 1 99 ? -30.304 29.130 30.427 1.00 67.69 99 SER A O 1
#

pLDDT: mean 73.47, std 6.72, range [48.91, 85.94]

Sequence (99 aa):
MTPFVVLIALAGATVSLLGFVNSSWILGLLVVVLIIDIGVLVFAKTRLVCYRCGSVYGNLPIARYHRGWDQSIAERISNEDDPKDASNRLERQNSESRS

Foldseek 3Di:
DDVLVVVLVVVVVVCVVVVCVPDPVVVVVNVVSVVVVVVCVVPVQDWDADLQPRDTHRPDPDDPPDDPDDPVVSVVNPVVPPPVVVVVVVVVVVVVVVD

Secondary structure (DSSP, 8-state):
--HHHHHHHHHHHHHHHTTGGG-HHHHHHHHHHHHHHHHHHHH----EE-TTT--EESSS---TTPPPP-HHHHHHHHHHT-HHHHHHHHHHHHHHHT-